Protein AF-A0A354TFK1-F1 (afdb_monomer_lite)

Secondary structure (DSSP, 8-state):
--PPPPPPP-STT-B-TTSSBPPEEEEE--BTTBPPEEEEE-SSSS-EEEEEE-SSEEEETTEEEEHHHHHHHHHHHHHSPP-PPP-

Sequence (87 aa):
MKSKPAEFNHRMNQMRPDGTAALRVWSYPAKGTKMPRLRIRCGCCEQQVVVYHDEESLEINGVNGSIENWREILLPLLERKPLQKRK

Structure (mmCIF, N/CA/C/O backbone):
data_AF-A0A354TFK1-F1
#
_entry.id   AF-A0A354TFK1-F1
#
loop_
_atom_site.group_PDB
_atom_site.id
_atom_site.type_symbol
_atom_site.label_atom_id
_atom_site.label_alt_id
_atom_site.label_comp_id
_atom_site.label_asym_id
_atom_site.label_entity_id
_atom_site.label_seq_id
_atom_site.pdbx_PDB_ins_code
_atom_site.Cartn_x
_atom_site.Cartn_y
_atom_site.Cartn_z
_atom_site.occupancy
_atom_site.B_iso_or_equiv
_atom_site.auth_seq_id
_atom_site.auth_comp_id
_atom_site.auth_asym_id
_atom_site.auth_atom_id
_atom_site.pdbx_PDB_model_num
ATOM 1 N N . MET A 1 1 ? 13.149 19.249 5.869 1.00 33.31 1 MET A N 1
ATOM 2 C CA . MET A 1 1 ? 12.237 19.615 4.761 1.00 33.31 1 MET A CA 1
ATOM 3 C C . MET A 1 1 ? 11.114 18.596 4.731 1.00 33.31 1 MET A C 1
ATOM 5 O O . MET A 1 1 ? 11.410 17.422 4.566 1.00 33.31 1 MET A O 1
ATOM 9 N N . LYS A 1 2 ? 9.856 18.996 4.951 1.00 29.34 2 LYS A N 1
ATOM 10 C CA . LYS A 1 2 ? 8.725 18.094 4.692 1.00 29.34 2 LYS A CA 1
ATOM 11 C C . LYS A 1 2 ? 8.661 17.942 3.173 1.00 29.34 2 LYS A C 1
ATOM 13 O O . LYS A 1 2 ? 8.379 18.926 2.490 1.00 29.34 2 LYS A O 1
ATOM 18 N N . SER A 1 3 ? 9.054 16.786 2.641 1.00 34.69 3 SER A N 1
ATOM 19 C CA . SER A 1 3 ? 8.875 16.494 1.220 1.00 34.69 3 SER A CA 1
ATOM 20 C C . SER A 1 3 ? 7.401 16.729 0.898 1.00 34.69 3 SER A C 1
ATOM 22 O O . SER A 1 3 ? 6.522 16.234 1.605 1.00 34.69 3 SER A O 1
ATOM 24 N N . LYS A 1 4 ? 7.110 17.549 -0.122 1.00 35.47 4 LYS A N 1
ATOM 25 C CA . LYS A 1 4 ? 5.752 17.582 -0.669 1.00 35.47 4 LYS A CA 1
ATOM 26 C C . LYS A 1 4 ? 5.406 16.128 -1.013 1.00 35.47 4 LYS A C 1
ATOM 28 O O . LYS A 1 4 ? 6.233 15.493 -1.675 1.00 35.47 4 LYS A O 1
ATOM 33 N N . PRO A 1 5 ? 4.272 15.579 -0.540 1.00 53.38 5 PRO A N 1
ATOM 34 C CA . PRO A 1 5 ? 3.877 14.244 -0.951 1.00 53.38 5 PRO A CA 1
ATOM 35 C C . PRO A 1 5 ? 3.857 14.237 -2.476 1.00 53.38 5 PRO A C 1
ATOM 37 O O . PRO A 1 5 ? 3.292 15.146 -3.087 1.00 53.38 5 PRO A O 1
ATOM 40 N N . ALA A 1 6 ? 4.569 13.283 -3.079 1.00 59.84 6 ALA A N 1
ATOM 41 C CA . ALA A 1 6 ? 4.566 13.130 -4.523 1.00 59.84 6 ALA A CA 1
ATOM 42 C C . ALA A 1 6 ? 3.106 13.031 -4.975 1.00 59.84 6 ALA A C 1
ATOM 44 O O . ALA A 1 6 ? 2.339 12.253 -4.405 1.00 59.84 6 ALA A O 1
ATOM 45 N N . GLU A 1 7 ? 2.713 13.859 -5.941 1.00 81.19 7 GLU A N 1
ATOM 46 C CA . GLU A 1 7 ? 1.356 13.826 -6.469 1.00 81.19 7 GLU A CA 1
ATOM 47 C C . GLU A 1 7 ? 1.086 12.419 -7.013 1.00 81.19 7 GLU A C 1
ATOM 49 O O . GLU A 1 7 ? 1.878 11.870 -7.786 1.00 81.19 7 GLU A O 1
ATOM 54 N N . PHE A 1 8 ? 0.017 11.785 -6.535 1.00 90.62 8 PHE A N 1
ATOM 55 C CA . PHE A 1 8 ? -0.277 10.415 -6.918 1.00 90.62 8 PHE A CA 1
ATOM 56 C C . PHE A 1 8 ? -0.651 10.338 -8.398 1.00 90.62 8 PHE A C 1
ATOM 58 O O . PHE A 1 8 ? -1.469 11.107 -8.901 1.00 90.62 8 PHE A O 1
ATOM 65 N N . ASN A 1 9 ? -0.084 9.361 -9.106 1.00 93.88 9 ASN A N 1
ATOM 66 C CA . ASN A 1 9 ? -0.538 9.046 -10.452 1.00 93.88 9 ASN A CA 1
ATOM 67 C C . ASN A 1 9 ? -1.940 8.411 -10.388 1.00 93.88 9 ASN A C 1
ATOM 69 O O . ASN A 1 9 ? -2.197 7.543 -9.559 1.00 93.88 9 ASN A O 1
ATOM 73 N N . HIS A 1 10 ? -2.833 8.786 -11.304 1.00 95.31 10 HIS A N 1
ATOM 74 C CA . HIS A 1 10 ? -4.160 8.170 -11.462 1.00 95.31 10 HIS A CA 1
ATOM 75 C C .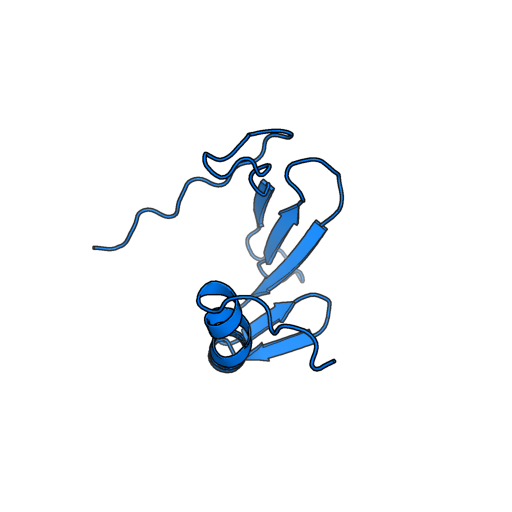 HIS A 1 10 ? -4.363 7.530 -12.847 1.00 95.31 10 HIS A C 1
ATOM 77 O O . HIS A 1 10 ? -5.373 6.862 -13.084 1.00 95.31 10 HIS A O 1
ATOM 83 N N . ARG A 1 11 ? -3.421 7.724 -13.777 1.00 95.00 11 ARG A N 1
ATOM 84 C CA . ARG A 1 11 ? -3.542 7.333 -15.186 1.00 95.00 11 ARG A CA 1
ATOM 85 C C . ARG A 1 11 ? -2.865 5.991 -15.454 1.00 95.00 11 ARG A C 1
ATOM 87 O O . ARG A 1 11 ? -1.839 5.661 -14.860 1.00 95.00 11 ARG A O 1
ATOM 94 N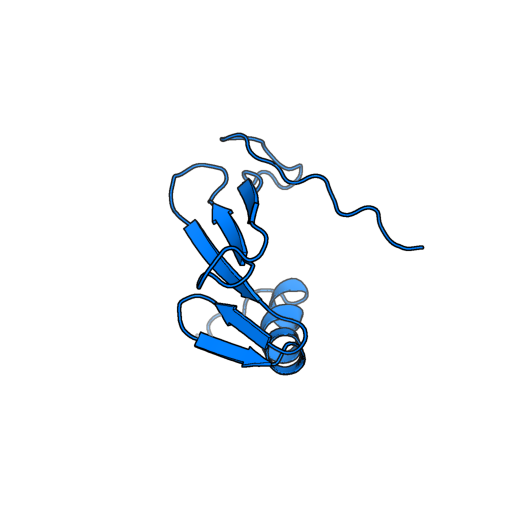 N . MET A 1 12 ? -3.465 5.208 -16.348 1.00 96.12 12 MET A N 1
ATOM 95 C CA . MET A 1 12 ? -2.918 3.928 -16.806 1.00 96.12 12 MET A CA 1
ATOM 96 C C . MET A 1 12 ? -1.736 4.160 -17.760 1.00 96.12 12 MET A C 1
ATOM 98 O O . MET A 1 12 ? -1.684 5.179 -18.450 1.00 96.12 12 MET A O 1
ATOM 102 N N . ASN A 1 13 ? -0.786 3.222 -17.770 1.00 95.12 13 ASN A N 1
ATOM 103 C CA . ASN A 1 13 ? 0.395 3.201 -18.640 1.00 95.12 13 ASN A CA 1
ATOM 104 C C . ASN A 1 13 ? 1.267 4.470 -18.575 1.00 95.12 13 ASN A C 1
ATOM 106 O O . ASN A 1 13 ? 1.903 4.843 -19.556 1.00 95.12 13 ASN A O 1
ATOM 110 N N . GLN A 1 14 ? 1.317 5.142 -17.420 1.00 96.12 14 GLN A N 1
ATOM 111 C CA . GLN A 1 14 ? 2.317 6.186 -17.180 1.00 96.12 14 GLN A CA 1
ATOM 112 C C . GLN A 1 14 ? 3.648 5.523 -16.841 1.00 96.12 14 GLN A C 1
ATOM 114 O O . GLN A 1 14 ? 3.747 4.849 -15.820 1.00 96.12 14 GLN A O 1
ATOM 119 N N . MET A 1 15 ? 4.654 5.685 -17.694 1.00 94.88 15 MET A N 1
ATOM 120 C CA . MET A 1 15 ? 5.947 5.024 -17.524 1.00 94.88 15 MET A CA 1
ATOM 121 C C . MET A 1 15 ? 6.864 5.818 -16.593 1.00 94.88 15 MET A C 1
ATOM 123 O O . MET A 1 15 ? 6.906 7.047 -16.628 1.00 94.88 15 MET A O 1
ATOM 127 N N . ARG A 1 16 ? 7.609 5.099 -15.758 1.00 93.12 16 ARG A N 1
ATOM 128 C CA . ARG A 1 16 ? 8.697 5.626 -14.933 1.00 93.12 16 ARG A CA 1
ATOM 129 C C . ARG A 1 16 ? 10.030 5.536 -15.692 1.00 93.12 16 ARG A C 1
ATOM 131 O O . ARG A 1 16 ? 10.146 4.727 -16.612 1.00 93.12 16 ARG A O 1
ATOM 138 N N . PRO A 1 17 ? 11.064 6.298 -15.283 1.00 93.81 17 PRO A N 1
ATOM 139 C CA . PRO A 1 17 ? 12.398 6.213 -15.890 1.00 93.81 17 PRO A CA 1
ATOM 140 C C . PRO A 1 17 ? 13.045 4.823 -15.806 1.00 93.81 17 PRO A C 1
ATOM 142 O O . PRO A 1 17 ? 13.873 4.481 -16.640 1.00 93.81 17 PRO A O 1
ATOM 145 N N . ASP A 1 18 ? 12.651 4.018 -14.817 1.00 90.56 18 ASP A N 1
ATOM 146 C CA . ASP A 1 18 ? 13.094 2.630 -14.633 1.00 90.56 18 ASP A CA 1
ATOM 147 C C . ASP A 1 18 ? 12.424 1.630 -15.604 1.00 90.56 18 ASP A C 1
ATOM 149 O O . ASP A 1 18 ? 12.664 0.428 -15.518 1.00 90.56 18 ASP A O 1
ATOM 153 N N . GLY A 1 19 ? 11.585 2.109 -16.530 1.00 93.25 19 GLY A N 1
ATOM 154 C CA . GLY A 1 19 ? 10.897 1.277 -17.516 1.00 93.25 19 GLY A CA 1
ATOM 155 C C . GLY A 1 19 ? 9.663 0.549 -16.978 1.00 93.25 19 GLY A C 1
ATOM 156 O O . GLY A 1 19 ? 9.068 -0.243 -17.706 1.00 93.25 19 GLY A O 1
ATOM 157 N N . THR A 1 20 ? 9.235 0.815 -15.740 1.00 92.88 20 THR A N 1
ATOM 158 C CA . THR A 1 20 ? 8.012 0.236 -15.163 1.00 92.88 20 THR A CA 1
ATOM 159 C C . THR A 1 20 ? 6.817 1.185 -15.271 1.00 92.88 20 THR A C 1
ATOM 161 O O . THR A 1 20 ? 6.964 2.406 -15.333 1.00 92.88 20 THR A O 1
ATOM 164 N N . ALA A 1 21 ? 5.597 0.641 -15.283 1.00 95.81 21 ALA A N 1
ATOM 165 C CA . ALA A 1 21 ? 4.388 1.459 -15.217 1.00 95.81 21 ALA A CA 1
ATOM 166 C C . ALA A 1 21 ? 4.165 1.966 -13.779 1.00 95.81 21 ALA A C 1
ATOM 168 O O . ALA A 1 21 ? 4.038 1.175 -12.843 1.00 95.81 21 ALA A O 1
ATOM 169 N N . ALA A 1 22 ? 4.070 3.284 -13.604 1.00 96.50 22 ALA A N 1
ATOM 170 C CA . ALA A 1 22 ? 3.824 3.935 -12.326 1.00 96.50 22 ALA A CA 1
ATOM 171 C C . ALA A 1 22 ? 2.513 3.447 -11.698 1.00 96.50 22 ALA A C 1
ATOM 173 O O . ALA A 1 22 ? 1.453 3.480 -12.330 1.00 96.50 22 ALA A O 1
ATOM 174 N N . LEU A 1 23 ? 2.580 3.049 -10.425 1.00 96.81 23 LEU A N 1
ATOM 175 C CA . LEU A 1 23 ? 1.401 2.696 -9.637 1.00 96.81 23 LEU A CA 1
ATOM 176 C C . LEU A 1 23 ? 0.385 3.834 -9.647 1.00 96.81 23 LEU A C 1
ATOM 178 O O . LEU A 1 23 ? 0.751 5.011 -9.652 1.00 96.81 23 LEU A O 1
ATOM 182 N N . ARG A 1 24 ? -0.896 3.469 -9.630 1.00 97.06 24 ARG A N 1
ATOM 183 C CA . ARG A 1 24 ? -1.990 4.430 -9.534 1.00 97.06 24 ARG A CA 1
ATOM 184 C C . ARG 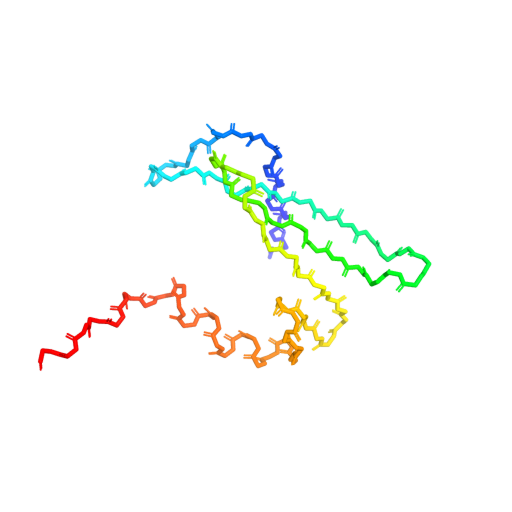A 1 24 ? -2.526 4.442 -8.114 1.00 97.06 24 ARG A C 1
ATOM 186 O O . ARG A 1 24 ? -2.885 3.379 -7.612 1.00 97.06 24 ARG A O 1
ATOM 193 N N . VAL A 1 25 ? -2.576 5.597 -7.464 1.00 97.12 25 VAL A N 1
ATOM 194 C CA . VAL A 1 25 ? -2.852 5.677 -6.024 1.00 97.12 25 VAL A CA 1
ATOM 195 C C . VAL A 1 25 ? -3.972 6.665 -5.749 1.00 97.12 25 VAL A C 1
ATOM 197 O O . VAL A 1 25 ? -3.900 7.803 -6.174 1.00 97.12 25 VAL A O 1
ATOM 200 N N . TRP A 1 26 ? -4.990 6.247 -5.002 1.00 96.38 26 TRP A N 1
ATOM 201 C CA . TRP A 1 26 ? -6.057 7.125 -4.523 1.00 96.38 26 TRP A CA 1
ATOM 202 C C . TRP A 1 26 ? -6.090 7.102 -3.003 1.00 96.38 26 TRP A C 1
ATOM 204 O O . TRP A 1 26 ? -6.087 6.023 -2.405 1.00 96.38 26 TRP A O 1
ATOM 214 N N . SER A 1 27 ? -6.176 8.281 -2.390 1.00 95.31 27 SER A N 1
ATOM 215 C CA . SER A 1 27 ? -6.394 8.422 -0.952 1.00 95.31 27 SER A CA 1
ATOM 216 C C . SER A 1 27 ? -7.865 8.678 -0.662 1.00 95.31 27 SER A C 1
ATOM 218 O O . SER A 1 27 ? -8.502 9.513 -1.307 1.00 95.31 27 SER A O 1
ATOM 220 N N . TYR A 1 28 ? -8.404 7.939 0.300 1.00 95.06 28 TYR A N 1
ATOM 221 C CA . TYR A 1 28 ? -9.772 8.089 0.766 1.00 95.06 28 TYR A CA 1
ATOM 222 C C . TYR A 1 28 ? -9.754 8.390 2.266 1.00 95.06 28 TYR A C 1
ATOM 224 O O . TYR A 1 28 ? -9.232 7.572 3.030 1.00 95.06 28 TYR A O 1
ATOM 232 N N . PRO A 1 29 ? -10.337 9.518 2.709 1.00 94.38 29 PRO A N 1
ATOM 233 C CA . PRO A 1 29 ? -10.489 9.792 4.131 1.00 94.38 29 PRO A CA 1
ATOM 234 C C . PRO A 1 29 ? -11.497 8.825 4.763 1.00 94.38 29 PRO A C 1
ATOM 236 O O . PRO A 1 2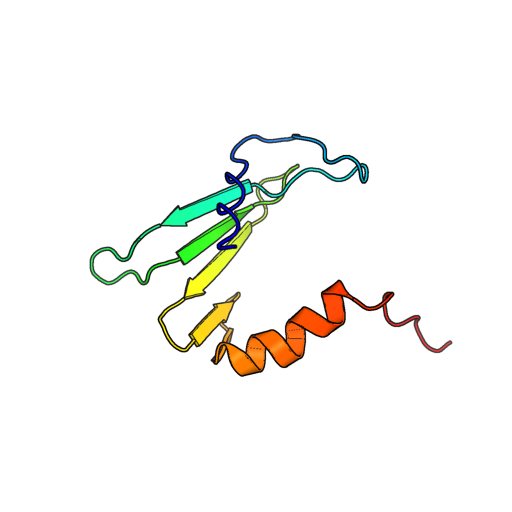9 ? -12.281 8.168 4.065 1.00 94.38 29 PRO A O 1
ATOM 239 N N . ALA A 1 30 ? -11.500 8.778 6.094 1.00 94.00 30 ALA A N 1
ATOM 240 C CA . ALA A 1 30 ? -12.504 8.046 6.851 1.00 94.00 30 ALA A CA 1
ATOM 241 C C . ALA A 1 30 ? -13.914 8.545 6.486 1.00 94.00 30 ALA A C 1
ATOM 243 O O . ALA A 1 30 ? -14.142 9.749 6.338 1.00 94.00 30 ALA A O 1
ATOM 244 N N . LYS A 1 31 ? -14.869 7.624 6.323 1.00 93.56 31 LYS A N 1
ATOM 245 C CA . LYS A 1 31 ? -16.268 7.973 6.032 1.00 93.56 31 LYS A CA 1
ATOM 246 C C . LYS A 1 31 ? -17.225 6.933 6.604 1.00 93.56 31 LYS A C 1
ATOM 248 O O . LYS A 1 31 ? -17.265 5.795 6.132 1.00 93.56 31 LYS A O 1
ATOM 253 N N . GLY A 1 32 ? -18.057 7.352 7.559 1.00 91.50 32 GLY A N 1
ATOM 254 C CA . GLY A 1 32 ? -18.973 6.455 8.266 1.00 91.50 32 GLY A CA 1
ATOM 255 C C . GLY A 1 32 ? -18.191 5.369 9.002 1.00 91.50 32 GLY A C 1
ATOM 256 O O . GLY A 1 32 ? -17.254 5.671 9.727 1.00 91.50 32 GLY A O 1
ATOM 257 N N . THR A 1 33 ? -18.528 4.105 8.752 1.00 88.62 33 THR A N 1
ATOM 258 C CA . THR A 1 33 ? -17.824 2.940 9.314 1.00 88.62 33 THR A CA 1
ATOM 259 C C . THR A 1 33 ? -16.549 2.556 8.557 1.00 88.62 33 THR A C 1
ATOM 261 O O . THR A 1 33 ? -15.896 1.579 8.910 1.00 88.62 33 THR A O 1
ATOM 264 N N . LYS A 1 34 ? -16.185 3.278 7.487 1.00 89.56 34 LYS A N 1
ATOM 265 C CA . LYS A 1 34 ? -14.991 2.971 6.688 1.00 89.56 34 LYS A CA 1
ATOM 266 C C . LYS A 1 34 ? -13.785 3.742 7.212 1.00 89.56 34 LYS A C 1
ATOM 268 O O . LYS A 1 34 ? -13.796 4.974 7.198 1.00 89.56 34 LYS A O 1
ATOM 273 N N . MET A 1 35 ? -12.741 3.002 7.581 1.00 92.56 35 MET A N 1
ATOM 274 C CA . MET A 1 35 ? -11.420 3.537 7.921 1.00 92.56 35 MET A CA 1
ATOM 275 C C . MET A 1 35 ? -10.786 4.292 6.740 1.00 92.56 35 MET A C 1
ATOM 277 O O . MET A 1 35 ? -11.105 3.989 5.577 1.00 92.56 35 MET A O 1
ATOM 281 N N . PRO A 1 36 ? -9.892 5.264 7.012 1.00 96.81 36 PRO A N 1
ATOM 282 C CA . PRO A 1 36 ? -9.125 5.899 5.955 1.00 96.81 36 PRO A CA 1
ATOM 283 C C . PRO A 1 36 ? -8.219 4.864 5.283 1.00 96.81 36 PRO A C 1
ATOM 285 O O . PRO A 1 36 ? -7.810 3.867 5.885 1.00 96.81 36 PRO A O 1
ATOM 288 N N . ARG A 1 37 ? -7.991 5.046 3.982 1.00 96.69 37 ARG A N 1
ATOM 289 C CA . ARG A 1 37 ? -7.304 4.038 3.173 1.00 96.69 37 ARG A CA 1
ATOM 290 C C . ARG A 1 37 ? -6.648 4.601 1.927 1.00 96.69 37 ARG A C 1
ATOM 292 O O . ARG A 1 37 ? -7.177 5.507 1.279 1.00 96.69 37 ARG A O 1
ATOM 299 N N . LEU A 1 38 ? -5.581 3.935 1.508 1.00 97.06 38 LEU A N 1
ATOM 300 C CA . LEU A 1 38 ? -4.991 4.076 0.185 1.00 97.06 38 LEU A CA 1
ATOM 301 C C . LEU A 1 38 ? -5.435 2.914 -0.701 1.00 97.06 38 LEU A C 1
ATOM 303 O O . LEU A 1 38 ? -5.311 1.747 -0.336 1.00 97.06 38 LEU A O 1
ATOM 307 N N . ARG A 1 39 ? -5.932 3.221 -1.898 1.00 97.19 39 ARG A N 1
ATOM 308 C CA . ARG A 1 39 ? -6.116 2.230 -2.963 1.00 97.19 39 ARG A CA 1
ATOM 309 C C . ARG A 1 39 ? -4.958 2.354 -3.932 1.00 97.19 39 ARG A C 1
ATOM 311 O O . ARG A 1 39 ? -4.817 3.391 -4.571 1.00 97.19 39 ARG A O 1
ATOM 318 N N . ILE A 1 40 ? -4.190 1.285 -4.080 1.00 97.62 40 ILE A N 1
ATOM 319 C CA . ILE A 1 40 ? -3.035 1.220 -4.968 1.00 97.62 40 ILE A CA 1
ATOM 320 C C . ILE A 1 40 ? -3.367 0.222 -6.073 1.00 97.62 40 ILE A C 1
ATOM 322 O O . ILE A 1 40 ? -3.619 -0.948 -5.799 1.00 97.62 40 ILE A O 1
ATOM 326 N N . ARG A 1 41 ? -3.395 0.676 -7.324 1.00 97.81 41 ARG A N 1
ATOM 327 C CA . ARG A 1 41 ? -3.567 -0.173 -8.506 1.00 97.81 41 ARG A CA 1
ATOM 328 C C . ARG A 1 41 ? -2.270 -0.291 -9.284 1.00 97.81 41 ARG A C 1
ATOM 330 O O . ARG A 1 41 ? -1.469 0.645 -9.320 1.00 97.81 41 ARG A O 1
ATOM 337 N N . CYS A 1 42 ? -2.125 -1.403 -9.994 1.00 97.56 42 CYS A N 1
ATOM 338 C CA . CYS A 1 42 ? -1.098 -1.547 -11.013 1.00 97.56 42 CYS A CA 1
ATOM 339 C C . CYS A 1 42 ? -1.190 -0.410 -12.042 1.00 97.56 42 CYS A C 1
ATOM 341 O O . CYS A 1 42 ? -2.278 0.071 -12.393 1.00 97.56 42 CYS A O 1
ATOM 343 N N . GLY A 1 43 ? -0.026 0.010 -12.541 1.00 97.06 43 GLY A N 1
ATOM 344 C CA . GLY A 1 43 ? 0.064 1.011 -13.599 1.00 97.06 43 GLY A CA 1
ATOM 345 C C . GLY A 1 43 ? -0.487 0.518 -14.938 1.00 97.06 43 GLY A C 1
ATOM 346 O O . GLY A 1 43 ? -1.021 1.320 -15.695 1.00 97.06 43 GLY A O 1
ATOM 347 N N . CYS A 1 44 ? -0.412 -0.790 -15.205 1.00 96.38 44 CYS A N 1
ATOM 348 C CA . CYS A 1 44 ? -0.757 -1.404 -16.493 1.00 96.38 44 CYS A CA 1
ATOM 349 C C . CYS A 1 44 ? -2.048 -2.240 -16.497 1.00 96.38 44 CYS A C 1
ATOM 351 O O . CYS A 1 44 ? -2.554 -2.567 -17.564 1.00 96.38 44 CYS A O 1
ATOM 353 N N . CYS A 1 45 ? -2.596 -2.598 -15.333 1.00 96.44 45 CYS A N 1
ATOM 354 C CA . CYS A 1 45 ? -3.803 -3.423 -15.235 1.00 96.44 45 CYS A CA 1
ATOM 355 C C . CYS A 1 45 ? -4.685 -3.000 -14.051 1.00 96.44 45 CYS A C 1
ATOM 357 O O . CYS A 1 45 ? -4.421 -2.000 -13.374 1.00 96.44 45 CYS A O 1
ATOM 359 N N . GLU A 1 46 ? -5.770 -3.735 -13.815 1.00 96.38 46 GLU A N 1
ATOM 360 C CA . GLU A 1 46 ? -6.758 -3.419 -12.777 1.00 96.38 46 GLU A CA 1
ATOM 361 C C . GLU A 1 46 ? -6.504 -4.084 -11.422 1.00 96.38 46 GLU A C 1
ATOM 363 O O . GLU A 1 46 ? -7.234 -3.805 -10.468 1.00 96.38 46 GLU A O 1
ATOM 368 N N . GLN A 1 47 ? -5.462 -4.915 -11.311 1.00 97.69 47 GLN A N 1
ATOM 369 C CA . GLN A 1 47 ? -5.057 -5.481 -10.027 1.00 97.69 47 GLN A CA 1
ATOM 370 C C . GLN A 1 47 ? -4.767 -4.371 -9.015 1.00 97.69 47 GLN A C 1
ATOM 372 O O . GLN A 1 47 ? -4.282 -3.286 -9.363 1.00 97.69 47 GLN A O 1
ATOM 377 N N . GLN A 1 48 ? -5.116 -4.635 -7.757 1.00 97.44 48 GLN A N 1
ATOM 378 C CA . GLN A 1 48 ? -5.084 -3.625 -6.712 1.00 97.44 48 GLN A CA 1
ATOM 379 C C . GLN A 1 48 ? -4.820 -4.217 -5.335 1.00 97.44 48 GLN A C 1
ATOM 381 O O . GLN A 1 48 ? -5.200 -5.349 -5.052 1.00 97.44 48 GLN A O 1
ATOM 386 N N . VAL A 1 49 ? -4.262 -3.383 -4.467 1.00 97.38 49 VAL A N 1
ATOM 387 C CA . VAL A 1 49 ? -4.212 -3.582 -3.022 1.00 97.38 49 VAL A CA 1
ATOM 388 C C . VAL A 1 49 ? -4.854 -2.375 -2.343 1.00 97.38 49 VAL A C 1
ATOM 390 O O . VAL A 1 49 ? -4.798 -1.245 -2.842 1.00 97.38 49 VAL A O 1
ATOM 393 N N . VAL A 1 50 ? -5.516 -2.621 -1.218 1.00 97.38 50 VAL A N 1
ATOM 394 C CA . VAL A 1 50 ? -6.035 -1.571 -0.343 1.00 97.38 50 VAL A CA 1
ATOM 395 C C . VAL A 1 50 ? -5.254 -1.640 0.958 1.00 97.38 50 VAL A C 1
ATOM 397 O O . VAL A 1 50 ? -5.110 -2.721 1.525 1.00 97.38 50 VAL A O 1
ATOM 400 N N . VAL A 1 51 ? -4.749 -0.490 1.388 1.00 97.69 51 VAL A N 1
ATOM 401 C CA . VAL A 1 51 ? -4.073 -0.313 2.671 1.00 97.69 51 VAL A CA 1
ATOM 402 C C . VAL A 1 51 ? -4.987 0.532 3.537 1.00 97.69 51 VAL A C 1
ATOM 404 O O . VAL A 1 51 ? -5.193 1.707 3.225 1.00 97.69 51 VAL A O 1
ATOM 407 N N . TYR A 1 52 ? -5.568 -0.061 4.575 1.00 97.62 52 TYR A N 1
ATOM 408 C CA . TYR A 1 52 ? -6.227 0.715 5.624 1.00 97.62 52 TYR A CA 1
ATOM 409 C C . TYR A 1 52 ? -5.169 1.177 6.616 1.00 97.62 52 TYR A C 1
ATOM 411 O O . TYR A 1 52 ? -4.147 0.514 6.789 1.00 97.62 52 TYR A O 1
ATOM 419 N N . HIS A 1 53 ? -5.385 2.336 7.217 1.00 95.88 53 HIS A N 1
ATOM 420 C CA . HIS A 1 53 ? -4.426 2.902 8.150 1.00 95.88 53 HIS A CA 1
ATOM 421 C C . HIS A 1 53 ? -5.130 3.708 9.231 1.00 95.88 53 HIS A C 1
ATOM 423 O O . HIS A 1 53 ? -6.225 4.228 9.018 1.00 95.88 53 HIS A O 1
ATOM 429 N N . ASP A 1 54 ? -4.463 3.856 10.362 1.00 93.38 54 ASP A N 1
ATOM 430 C CA . ASP A 1 54 ? -4.767 4.845 11.388 1.00 93.38 54 ASP A CA 1
ATOM 431 C C . ASP A 1 54 ? -3.452 5.470 11.890 1.00 93.38 54 ASP A C 1
ATOM 433 O O . ASP A 1 54 ? -2.476 5.537 11.137 1.00 93.38 54 ASP A O 1
ATOM 437 N N . GLU A 1 55 ? -3.443 6.018 13.103 1.00 93.38 55 GLU A N 1
ATOM 438 C CA . GLU A 1 55 ? -2.263 6.673 13.674 1.00 93.38 55 GLU A CA 1
ATOM 439 C C . GLU A 1 55 ? -1.178 5.679 14.123 1.00 93.38 55 GLU A C 1
ATOM 441 O O . GLU A 1 55 ? -0.013 6.063 14.215 1.00 93.38 55 GLU A O 1
ATOM 446 N N . GLU A 1 56 ? -1.527 4.409 14.350 1.00 95.75 56 GLU A N 1
ATOM 447 C CA . GLU A 1 56 ? -0.656 3.414 14.991 1.00 95.75 56 GLU A CA 1
ATOM 448 C C . GLU A 1 56 ? -0.471 2.133 14.163 1.00 95.75 56 GLU A C 1
ATOM 450 O O . GLU A 1 56 ? 0.523 1.419 14.335 1.00 95.75 56 GLU A O 1
ATOM 455 N N . SER A 1 57 ? -1.390 1.838 13.241 1.00 96.56 57 SER A N 1
ATOM 456 C CA . SER A 1 57 ? -1.474 0.566 12.526 1.00 96.56 57 SER A CA 1
ATOM 457 C C . SER A 1 57 ? -1.714 0.716 11.023 1.00 96.56 57 SER A C 1
ATOM 459 O O . SER A 1 57 ? -2.238 1.721 10.529 1.00 96.56 57 SER A O 1
ATOM 461 N N . LEU A 1 58 ? -1.317 -0.320 10.280 1.00 97.69 58 LEU A N 1
ATOM 462 C CA . LEU A 1 58 ? -1.713 -0.530 8.892 1.00 97.69 58 LEU A CA 1
ATOM 463 C C . LEU A 1 58 ? -2.354 -1.912 8.759 1.00 97.69 58 LEU A C 1
ATOM 465 O O . LEU A 1 58 ? -1.861 -2.900 9.308 1.00 97.69 58 LEU A O 1
ATOM 469 N N . GLU A 1 59 ? -3.399 -1.993 7.943 1.00 97.69 59 GLU A N 1
ATOM 470 C CA . GLU A 1 59 ? -3.934 -3.257 7.454 1.00 97.69 59 GLU A CA 1
ATOM 471 C C . GLU A 1 59 ? -3.655 -3.382 5.957 1.00 97.69 59 GLU A C 1
ATOM 473 O O . GLU A 1 59 ? -4.131 -2.578 5.148 1.00 97.69 59 GLU A O 1
ATOM 478 N N . ILE A 1 60 ? -2.895 -4.409 5.579 1.00 97.38 60 ILE A N 1
ATOM 479 C CA . ILE A 1 60 ? -2.566 -4.718 4.188 1.00 97.38 60 ILE A CA 1
ATOM 480 C C . ILE A 1 60 ? -3.103 -6.111 3.881 1.00 97.38 60 ILE A C 1
ATOM 482 O O . ILE A 1 60 ? -2.677 -7.097 4.477 1.00 97.38 60 ILE A O 1
ATOM 486 N N . ASN A 1 61 ? -4.034 -6.197 2.928 1.00 94.56 61 ASN A N 1
ATOM 487 C CA . ASN A 1 61 ? -4.625 -7.466 2.486 1.00 94.56 61 ASN A CA 1
ATOM 488 C C . ASN A 1 61 ? -5.223 -8.312 3.639 1.00 94.56 61 ASN A C 1
ATOM 490 O O . ASN A 1 61 ? -5.053 -9.528 3.669 1.00 94.56 61 ASN A O 1
ATOM 494 N N . GLY A 1 62 ? -5.893 -7.662 4.599 1.00 95.06 62 GLY A N 1
ATOM 495 C CA . GLY A 1 62 ? -6.514 -8.312 5.761 1.00 95.06 62 GLY A CA 1
ATOM 496 C C . GLY A 1 62 ? -5.560 -8.634 6.916 1.00 95.06 62 GLY A C 1
ATOM 497 O O . GLY A 1 62 ? -6.004 -9.152 7.937 1.00 95.06 62 GLY A O 1
ATOM 498 N N . VAL A 1 63 ? -4.264 -8.334 6.784 1.00 97.75 63 VAL A N 1
ATOM 499 C CA . VAL A 1 63 ? -3.279 -8.491 7.862 1.00 97.75 63 VAL A CA 1
ATOM 500 C C . VAL A 1 63 ? -3.084 -7.144 8.538 1.00 97.75 63 VAL A C 1
ATOM 502 O O . VAL A 1 63 ? -2.629 -6.204 7.890 1.00 97.75 63 VAL A O 1
ATOM 505 N N . ASN A 1 64 ? -3.425 -7.053 9.823 1.00 97.50 64 ASN A N 1
ATOM 506 C CA . ASN A 1 64 ? -3.224 -5.857 10.638 1.00 97.50 64 ASN A CA 1
ATOM 507 C C . ASN A 1 64 ? -1.911 -5.971 11.433 1.00 97.50 64 ASN A C 1
ATOM 509 O O . ASN A 1 64 ? -1.604 -7.031 11.980 1.00 97.50 64 ASN A O 1
ATOM 513 N N . GLY A 1 65 ? -1.146 -4.884 11.485 1.00 97.94 65 GLY A N 1
ATOM 514 C CA . GLY A 1 65 ? 0.061 -4.760 12.295 1.00 97.94 65 GLY A CA 1
ATOM 515 C C . GLY A 1 65 ? 0.387 -3.297 12.583 1.00 97.94 65 GLY A C 1
ATOM 516 O O . GLY A 1 65 ? -0.074 -2.394 11.878 1.00 97.94 65 GLY A O 1
ATOM 517 N N . SER A 1 66 ? 1.200 -3.051 13.612 1.00 98.00 66 SER A N 1
ATOM 518 C CA . SER A 1 66 ? 1.654 -1.696 13.936 1.00 98.00 66 SER A CA 1
ATOM 519 C C . SER A 1 66 ? 2.514 -1.111 12.812 1.00 98.00 66 SER A C 1
ATOM 521 O O . SER A 1 66 ? 3.153 -1.838 12.044 1.00 98.00 66 SER A O 1
ATOM 523 N N . ILE A 1 67 ? 2.569 0.219 12.728 1.00 97.06 67 ILE A N 1
ATOM 524 C CA . ILE A 1 67 ? 3.414 0.926 11.756 1.00 97.06 67 ILE A CA 1
ATOM 525 C C . ILE A 1 67 ? 4.879 0.481 11.869 1.00 97.06 67 ILE A C 1
ATOM 527 O O . ILE A 1 67 ? 5.524 0.258 10.843 1.00 97.06 67 ILE A O 1
ATOM 531 N N . GLU A 1 68 ? 5.404 0.323 13.087 1.00 97.56 68 GLU A N 1
ATOM 532 C CA . GLU A 1 68 ? 6.793 -0.109 13.284 1.00 97.56 68 GLU A CA 1
ATOM 533 C C . GLU A 1 68 ? 7.027 -1.532 12.786 1.00 97.56 68 GLU A C 1
ATOM 535 O O . GLU A 1 68 ? 7.996 -1.776 12.070 1.00 97.56 68 GLU A O 1
ATOM 540 N N . ASN A 1 69 ? 6.098 -2.453 13.049 1.00 97.62 69 ASN A N 1
ATOM 541 C CA . ASN A 1 69 ? 6.253 -3.819 12.572 1.00 97.62 69 ASN A CA 1
ATOM 542 C C . ASN A 1 69 ? 6.208 -3.895 11.035 1.00 97.62 69 ASN A C 1
ATOM 544 O O . ASN A 1 69 ? 7.008 -4.594 10.412 1.00 97.62 69 ASN A O 1
ATOM 548 N N . TRP A 1 70 ? 5.358 -3.092 10.390 1.00 97.00 70 TRP A N 1
ATOM 549 C CA . TRP A 1 70 ? 5.380 -2.965 8.932 1.00 97.00 70 TRP A CA 1
ATOM 550 C C . TRP A 1 70 ? 6.682 -2.369 8.397 1.00 97.00 70 TRP A C 1
ATOM 552 O O . TRP A 1 70 ? 7.160 -2.812 7.350 1.00 97.00 70 TRP A O 1
ATOM 562 N N . ARG A 1 71 ? 7.280 -1.392 9.088 1.00 95.00 71 ARG A N 1
ATOM 563 C CA . ARG A 1 71 ? 8.584 -0.834 8.700 1.00 95.00 71 ARG A CA 1
ATOM 564 C C . ARG A 1 71 ? 9.686 -1.882 8.765 1.00 95.00 71 ARG A C 1
ATOM 566 O O . ARG A 1 71 ? 10.440 -2.000 7.802 1.00 95.00 71 ARG A O 1
ATOM 573 N N . GLU A 1 72 ? 9.742 -2.659 9.843 1.00 95.44 72 GLU A N 1
ATOM 574 C CA . GLU A 1 72 ? 10.709 -3.750 10.017 1.00 95.44 72 GLU A CA 1
ATOM 575 C C . GLU A 1 72 ? 10.624 -4.794 8.896 1.00 95.44 72 GLU A C 1
ATOM 577 O O . GLU A 1 72 ? 11.646 -5.331 8.475 1.00 95.44 72 GLU A O 1
ATOM 582 N N . ILE A 1 73 ? 9.419 -5.062 8.381 1.00 93.56 73 ILE A N 1
ATOM 583 C CA . ILE A 1 73 ? 9.189 -6.049 7.320 1.00 93.56 73 ILE A CA 1
ATOM 584 C C . ILE A 1 73 ? 9.457 -5.463 5.928 1.00 93.56 73 ILE A C 1
ATOM 586 O O . ILE A 1 73 ? 10.135 -6.088 5.111 1.00 93.56 73 ILE A O 1
ATOM 590 N N . LEU A 1 74 ? 8.903 -4.285 5.623 1.00 93.62 74 LEU A N 1
ATOM 591 C CA . LEU A 1 74 ? 8.854 -3.756 4.256 1.00 93.62 74 LEU A CA 1
ATOM 592 C C . LEU A 1 74 ? 10.080 -2.925 3.877 1.00 93.62 74 LEU A C 1
ATOM 594 O O . LEU A 1 74 ? 10.528 -3.030 2.736 1.00 93.62 74 LEU A O 1
ATOM 598 N N . LEU A 1 75 ? 10.645 -2.120 4.788 1.00 92.38 75 LEU A N 1
ATOM 599 C CA . LEU A 1 75 ? 11.800 -1.272 4.453 1.00 92.38 75 LEU A CA 1
ATOM 600 C C . LEU A 1 75 ? 13.007 -2.089 3.972 1.00 92.38 75 LEU A C 1
ATOM 60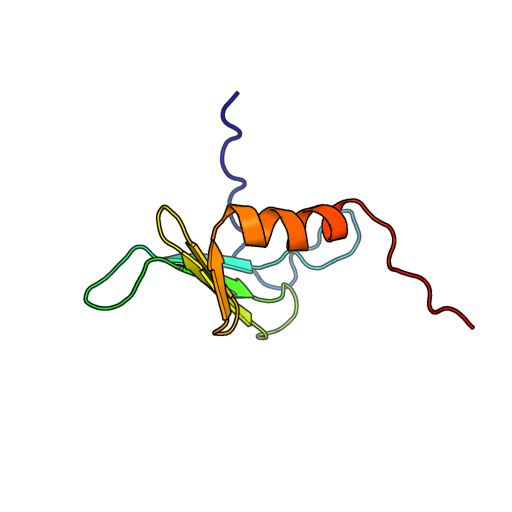2 O O . LEU A 1 75 ? 13.564 -1.738 2.929 1.00 92.38 75 LEU A O 1
ATOM 606 N N . PRO A 1 76 ? 13.370 -3.225 4.606 1.00 91.25 76 PRO A N 1
ATOM 607 C CA . PRO A 1 76 ? 14.472 -4.042 4.108 1.00 91.25 76 PRO A CA 1
ATOM 608 C C . PRO A 1 76 ? 14.269 -4.547 2.674 1.00 91.25 76 PRO A C 1
ATOM 610 O O . PRO A 1 76 ? 15.253 -4.788 1.977 1.00 91.25 76 PRO A O 1
ATOM 613 N N . LEU A 1 77 ? 13.022 -4.707 2.212 1.00 88.88 77 LEU A N 1
ATOM 614 C CA . LEU A 1 77 ? 12.719 -5.145 0.844 1.00 88.88 77 LEU A CA 1
ATOM 615 C C . LEU A 1 77 ? 12.951 -4.046 -0.199 1.00 88.88 77 LEU A C 1
ATOM 617 O O . LEU A 1 77 ? 13.154 -4.360 -1.369 1.00 88.88 77 LEU A O 1
ATOM 621 N N . LEU A 1 78 ? 12.923 -2.774 0.207 1.00 87.88 78 LEU A N 1
ATOM 622 C CA . LEU A 1 78 ? 13.159 -1.636 -0.686 1.00 87.88 78 LEU A CA 1
ATOM 623 C C . LEU A 1 78 ? 14.652 -1.366 -0.908 1.00 87.88 78 LEU A C 1
ATOM 625 O O . LEU A 1 78 ? 15.029 -0.760 -1.908 1.00 87.88 78 LEU A O 1
ATOM 629 N N . GLU A 1 79 ? 15.496 -1.819 0.017 1.00 84.62 79 GLU A N 1
ATOM 630 C CA . GLU A 1 79 ? 16.937 -1.545 0.021 1.00 84.62 79 GLU A CA 1
ATOM 631 C C . GLU A 1 79 ? 17.776 -2.734 -0.461 1.00 84.62 79 GLU A C 1
ATOM 633 O O . GLU A 1 79 ? 18.914 -2.567 -0.908 1.00 84.62 79 GLU A O 1
ATOM 638 N N . ARG A 1 80 ? 17.247 -3.957 -0.358 1.00 78.62 80 ARG A N 1
ATOM 639 C CA . ARG A 1 80 ? 18.007 -5.181 -0.630 1.00 78.62 80 ARG A CA 1
ATOM 640 C C . ARG A 1 80 ? 17.730 -5.719 -2.026 1.00 78.62 80 ARG A C 1
ATOM 642 O O . ARG A 1 80 ? 16.607 -5.706 -2.521 1.00 78.62 80 ARG A O 1
ATOM 649 N N . LYS A 1 81 ? 18.769 -6.289 -2.645 1.00 69.75 81 LYS A N 1
ATOM 650 C CA . LYS A 1 81 ? 18.583 -7.158 -3.815 1.00 69.75 81 LYS A CA 1
ATOM 651 C C . LYS A 1 81 ? 17.740 -8.373 -3.396 1.00 69.75 81 LYS A C 1
ATOM 653 O O . LYS A 1 81 ? 17.909 -8.840 -2.266 1.00 69.75 81 LYS A O 1
ATOM 658 N N . PRO A 1 82 ? 16.873 -8.899 -4.282 1.00 69.94 82 PRO A N 1
ATOM 659 C CA . PRO A 1 82 ? 16.062 -10.072 -3.981 1.00 69.94 82 PRO A CA 1
ATOM 660 C C . PRO A 1 82 ? 16.927 -11.193 -3.415 1.00 69.94 82 PRO A C 1
ATOM 662 O O . PRO A 1 82 ? 18.032 -11.431 -3.915 1.00 69.94 82 PRO A O 1
ATOM 665 N N . LEU A 1 83 ? 16.432 -11.882 -2.383 1.00 69.44 83 LEU A N 1
ATOM 666 C CA . LEU A 1 83 ? 17.093 -13.078 -1.878 1.00 69.44 83 LEU A CA 1
ATOM 667 C C . LEU A 1 83 ? 17.207 -14.073 -3.037 1.00 69.44 83 LEU A C 1
ATOM 669 O O . LEU A 1 83 ? 16.210 -14.602 -3.529 1.00 69.44 83 LEU A O 1
ATOM 673 N N . GLN A 1 84 ? 18.433 -14.278 -3.511 1.00 73.00 84 GLN A N 1
ATOM 674 C CA . GLN A 1 84 ? 18.734 -15.293 -4.510 1.00 73.00 84 GLN A CA 1
ATOM 675 C C . GLN A 1 84 ? 18.365 -16.649 -3.903 1.00 73.00 84 GLN A C 1
ATOM 677 O O . GLN A 1 84 ? 18.715 -16.925 -2.751 1.00 73.00 84 GLN A O 1
ATOM 682 N N . LYS A 1 85 ? 17.660 -17.499 -4.660 1.00 68.44 85 LYS A N 1
ATOM 683 C CA . LYS A 1 85 ? 17.417 -18.881 -4.234 1.00 68.44 85 LYS A CA 1
ATOM 684 C C . LYS A 1 85 ? 18.765 -19.520 -3.900 1.00 68.44 85 LYS A C 1
ATOM 686 O O . LYS A 1 85 ? 19.669 -19.518 -4.737 1.00 68.44 85 LYS A O 1
ATOM 691 N N . ARG A 1 86 ? 18.900 -20.072 -2.691 1.00 65.50 86 ARG A N 1
ATOM 692 C CA . ARG A 1 86 ? 19.960 -21.0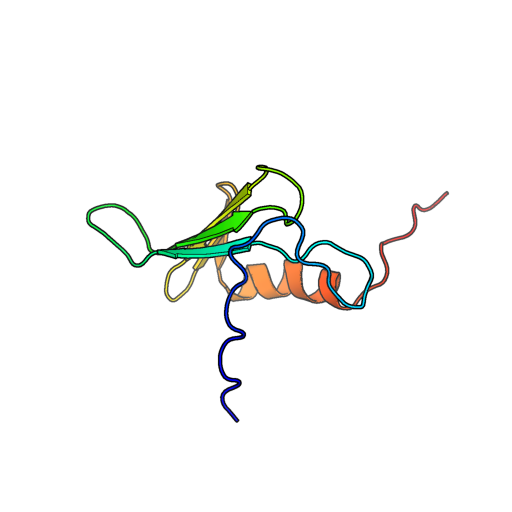51 -2.433 1.00 65.50 86 ARG A CA 1
ATOM 693 C C . ARG A 1 86 ? 19.681 -22.236 -3.362 1.00 65.50 86 ARG A C 1
ATOM 695 O O . ARG A 1 86 ? 18.560 -22.741 -3.356 1.00 65.50 86 ARG A O 1
ATOM 702 N N . LYS A 1 87 ? 20.645 -22.540 -4.235 1.00 56.12 87 LYS A N 1
ATOM 703 C CA . LYS A 1 87 ? 20.622 -23.737 -5.083 1.00 56.12 87 LYS A CA 1
ATOM 704 C C . LYS A 1 87 ? 20.648 -24.987 -4.219 1.00 56.12 87 LYS A C 1
ATOM 706 O O . LYS A 1 87 ? 21.308 -24.924 -3.157 1.00 56.12 87 LYS A O 1
#

Foldseek 3Di:
DPPDPDDFAQAAQPADPVRAQGWGWDWDPDDDPDATWIWIAGNHDGDIWIWGDDPFWIATPNDIDGPVVCCVVVVCVVVDDPDDDDD

Radius of gyration: 15.35 Å; chains: 1; bounding box: 40×43×34 Å

pLDDT: mean 88.8, std 15.69, range [29.34, 98.0]